Protein AF-A0A0R3RHA8-F1 (afdb_monomer_lite)

InterPro domains:
  IPR007248 Mpv17/PMP22 [PF04117] (100-153)
  IPR007248 Mpv17/PMP22 [PTHR11266] (14-154)

Sequence (168 aa):
MKIPPFSFFNNCLGALAAMADVLTQNFVEKRWQNGNYNSARTIRFSSLILFWIAPITYRWFLLLEKLKGDASLLPLKRMILDQSLAAPLFTFSFIANLHILEGNSPKDALEKAKRDIIPVWPLVQLINFYLLPLRYRVIFVQFVGLFWNMYLSYATQIETKKTSDPEK

Radius of gyration: 18.98 Å; chains: 1; bounding box: 49×35×55 Å

Foldseek 3Di:
DDDPDLQVQLQVQLVVQLVVVVCCCCPVVVCVVVVRDDNVVSNVSSCCSNPPVSVVVSVLVVVLVPDDDDPVCSVVVSVVCCVVPVVVVVVLVVQQVVCVVLVHDSVVSVVVCVVPPDVVVVVLVVCLPPVDDPVCSVVSVVVVVVVVVVVVVVVVVVVSVCVVDVDD

Structure (mmCIF, N/CA/C/O backbone):
data_AF-A0A0R3RHA8-F1
#
_entry.id   AF-A0A0R3RHA8-F1
#
loop_
_atom_site.group_PDB
_atom_site.id
_atom_site.type_symbol
_atom_site.label_atom_id
_atom_site.label_alt_id
_atom_site.label_comp_id
_atom_site.label_asym_id
_atom_site.label_entity_id
_atom_site.label_seq_id
_atom_site.pdbx_PDB_ins_code
_atom_site.Cartn_x
_atom_site.Cartn_y
_atom_site.Cartn_z
_atom_site.occupancy
_atom_site.B_iso_or_equiv
_atom_site.auth_seq_id
_atom_site.auth_comp_id
_atom_site.auth_asym_id
_atom_site.auth_atom_id
_atom_site.pdbx_PDB_model_num
ATOM 1 N N . MET A 1 1 ? 8.005 -0.461 -19.609 1.00 50.25 1 MET A N 1
ATOM 2 C CA . MET A 1 1 ? 6.771 0.173 -19.098 1.00 50.25 1 MET A CA 1
ATOM 3 C C . MET A 1 1 ? 7.092 1.650 -18.977 1.00 50.25 1 MET A C 1
ATOM 5 O O . MET A 1 1 ? 8.183 1.915 -18.502 1.00 50.25 1 MET A O 1
ATOM 9 N N . LYS A 1 2 ? 6.279 2.561 -19.520 1.00 66.44 2 LYS A N 1
ATOM 10 C CA . LYS A 1 2 ? 6.452 4.006 -19.306 1.00 66.44 2 LYS A CA 1
ATOM 11 C C . LYS A 1 2 ? 5.436 4.416 -18.248 1.00 66.44 2 LYS A C 1
ATOM 13 O O . LYS A 1 2 ? 4.251 4.143 -18.442 1.00 66.44 2 LYS A O 1
ATOM 18 N N . ILE A 1 3 ? 5.885 5.021 -17.154 1.00 72.94 3 ILE A N 1
ATOM 19 C CA . ILE A 1 3 ? 4.982 5.613 -16.162 1.00 72.94 3 ILE A CA 1
ATOM 20 C C . ILE A 1 3 ? 4.131 6.702 -16.850 1.00 72.94 3 ILE A C 1
ATOM 22 O O . ILE A 1 3 ? 4.684 7.531 -17.581 1.00 72.94 3 ILE A O 1
ATOM 26 N N . PRO A 1 4 ? 2.794 6.690 -16.684 1.00 81.38 4 PRO A N 1
ATOM 27 C CA . PRO A 1 4 ? 1.926 7.718 -17.252 1.00 81.38 4 PRO A CA 1
ATOM 28 C C . PRO A 1 4 ? 2.189 9.086 -16.600 1.00 81.38 4 PRO A C 1
ATOM 30 O O . PRO A 1 4 ? 2.774 9.140 -15.522 1.00 81.38 4 PRO A O 1
ATOM 33 N N . PRO A 1 5 ? 1.739 10.202 -17.202 1.00 87.69 5 PRO A N 1
ATOM 34 C CA . PRO A 1 5 ? 1.939 11.534 -16.636 1.00 87.69 5 PRO A CA 1
ATOM 35 C C . PRO A 1 5 ? 1.458 11.641 -15.184 1.00 87.69 5 PRO A C 1
ATOM 37 O O . PRO A 1 5 ? 0.415 11.094 -14.826 1.00 87.69 5 PRO A O 1
ATOM 40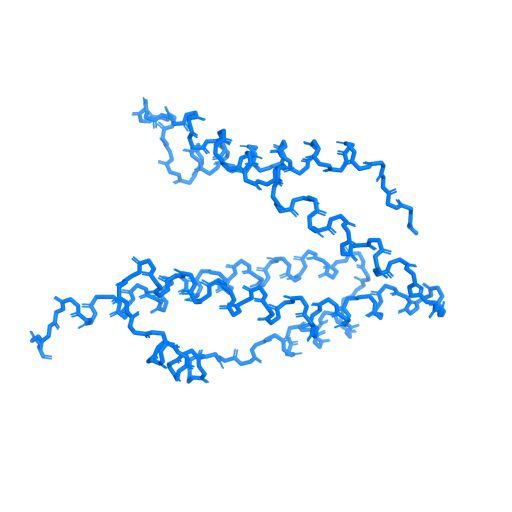 N N . PHE A 1 6 ? 2.195 12.398 -14.367 1.00 81.88 6 PHE A N 1
ATOM 41 C CA . PHE A 1 6 ? 1.936 12.567 -12.933 1.00 81.88 6 PHE A CA 1
ATOM 42 C C . PHE A 1 6 ? 0.476 12.903 -12.608 1.00 81.88 6 PHE A C 1
ATOM 44 O O . PHE A 1 6 ? -0.127 12.262 -11.754 1.00 81.88 6 PHE A O 1
ATOM 51 N N . SER A 1 7 ? -0.110 13.865 -13.324 1.00 78.75 7 SER A N 1
ATOM 52 C CA . SER A 1 7 ? -1.501 14.287 -13.132 1.00 78.75 7 SER A CA 1
ATOM 53 C C . SER A 1 7 ? -2.498 13.158 -13.400 1.00 78.75 7 SER A C 1
ATOM 55 O O . SER A 1 7 ? -3.431 12.965 -12.626 1.00 78.75 7 SER A O 1
ATOM 57 N N . PHE A 1 8 ? -2.278 12.374 -14.456 1.00 83.50 8 PHE A N 1
ATOM 58 C CA . PHE A 1 8 ? -3.107 11.215 -14.780 1.00 83.50 8 PHE A CA 1
ATOM 59 C C . PHE A 1 8 ? -2.993 10.132 -13.700 1.00 83.50 8 PHE A C 1
ATOM 61 O O . PHE A 1 8 ? -4.006 9.642 -13.209 1.00 83.50 8 PHE A O 1
ATOM 68 N N . PHE A 1 9 ? -1.767 9.816 -13.271 1.00 80.81 9 PHE A N 1
ATOM 69 C CA . PHE A 1 9 ? -1.507 8.842 -12.210 1.00 80.81 9 PHE A CA 1
ATOM 70 C C . PHE A 1 9 ? -2.190 9.227 -10.887 1.00 80.81 9 PHE A C 1
ATOM 72 O O . PHE A 1 9 ? -2.891 8.409 -10.291 1.00 80.81 9 PHE A O 1
ATOM 79 N N . ASN A 1 10 ? -2.042 10.487 -10.466 1.00 84.44 10 ASN A N 1
ATOM 80 C CA . ASN A 1 10 ? -2.649 11.020 -9.245 1.00 84.44 10 ASN A CA 1
ATOM 81 C C . ASN A 1 10 ? -4.182 10.971 -9.284 1.00 84.44 10 ASN A C 1
ATOM 83 O O . ASN A 1 10 ? -4.813 10.507 -8.334 1.00 84.44 10 ASN A O 1
ATOM 87 N N . ASN A 1 11 ? -4.779 11.427 -10.390 1.00 84.69 11 ASN A N 1
ATOM 88 C CA . ASN A 1 11 ? -6.232 11.462 -10.547 1.00 84.69 11 ASN A CA 1
ATOM 89 C C . ASN A 1 11 ? -6.832 10.050 -10.559 1.00 84.69 11 ASN A C 1
ATOM 91 O O . ASN A 1 11 ? -7.848 9.815 -9.907 1.00 84.69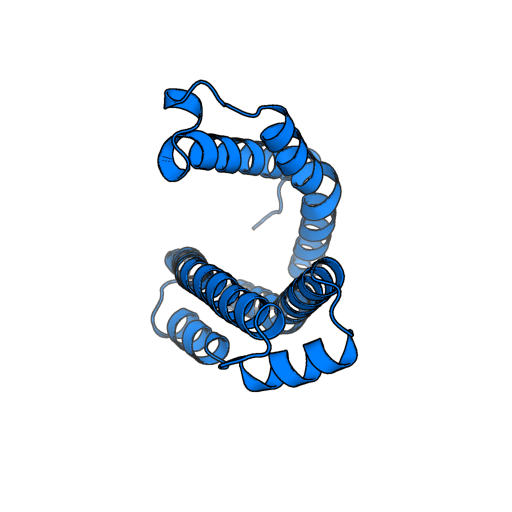 11 ASN A O 1
ATOM 95 N N . CYS A 1 12 ? -6.184 9.093 -11.233 1.00 85.00 12 CYS A N 1
ATOM 96 C CA . CYS A 1 12 ? -6.616 7.696 -11.224 1.00 85.00 12 CYS A CA 1
ATOM 97 C C . CYS A 1 12 ? -6.578 7.085 -9.819 1.00 85.00 12 CYS A C 1
ATOM 99 O O . CYS A 1 12 ? -7.535 6.426 -9.421 1.00 85.00 12 CYS A O 1
ATOM 101 N N . LEU A 1 13 ? -5.504 7.310 -9.058 1.00 80.31 13 LEU A N 1
ATOM 102 C CA . LEU A 1 13 ? -5.381 6.791 -7.693 1.00 80.31 13 LEU A CA 1
ATOM 103 C C . LEU A 1 13 ? -6.435 7.384 -6.753 1.00 80.31 13 LEU A C 1
ATOM 105 O O . LEU A 1 13 ? -7.072 6.636 -6.013 1.00 80.31 13 LEU A O 1
ATOM 109 N N . GLY A 1 14 ? -6.670 8.697 -6.818 1.00 84.38 14 GLY A N 1
ATOM 110 C CA . GLY A 1 14 ? -7.732 9.343 -6.043 1.00 84.38 14 GLY A CA 1
ATOM 111 C C . GLY A 1 14 ? -9.121 8.799 -6.390 1.00 84.38 14 GLY A C 1
ATOM 112 O O . GLY A 1 14 ? -9.876 8.418 -5.498 1.00 84.38 14 GLY A O 1
ATOM 113 N N . ALA A 1 15 ? -9.434 8.667 -7.683 1.00 87.38 15 ALA A N 1
ATOM 114 C CA . ALA A 1 15 ? -10.711 8.117 -8.139 1.00 87.38 15 ALA A CA 1
ATOM 115 C C . ALA A 1 15 ? -10.914 6.654 -7.705 1.00 87.38 15 ALA A C 1
ATOM 117 O O . ALA A 1 15 ? -12.006 6.283 -7.275 1.00 87.38 15 ALA A O 1
ATOM 118 N N . LEU A 1 16 ? -9.862 5.831 -7.766 1.00 85.88 16 LEU A N 1
ATOM 119 C CA . LEU A 1 16 ? -9.900 4.450 -7.282 1.00 85.88 16 LEU A CA 1
ATOM 120 C C . LEU A 1 16 ? -10.140 4.382 -5.773 1.00 85.88 16 LEU A C 1
ATOM 122 O O . LEU A 1 16 ? -10.929 3.555 -5.324 1.00 85.88 16 LEU A O 1
ATOM 126 N N . ALA A 1 17 ? -9.509 5.262 -4.996 1.00 81.75 17 ALA A N 1
ATOM 127 C CA . ALA A 1 17 ? -9.731 5.341 -3.557 1.00 81.75 17 ALA A CA 1
ATOM 128 C C . ALA A 1 17 ? -11.167 5.756 -3.213 1.00 81.75 17 ALA A C 1
ATOM 130 O O . ALA A 1 17 ? -11.785 5.154 -2.335 1.00 81.75 17 ALA A O 1
ATOM 131 N N . ALA A 1 18 ? -11.722 6.731 -3.939 1.00 85.75 18 ALA A N 1
ATOM 132 C CA . ALA A 1 18 ? -13.122 7.114 -3.800 1.00 85.75 18 ALA A CA 1
ATOM 133 C C . ALA A 1 18 ? -14.055 5.934 -4.115 1.00 85.75 18 ALA A C 1
ATOM 135 O O . ALA A 1 18 ? -14.947 5.614 -3.334 1.00 85.75 18 ALA A O 1
ATOM 136 N N . MET A 1 19 ? -13.818 5.241 -5.230 1.00 87.38 19 MET A N 1
ATOM 137 C CA . MET A 1 19 ? -14.629 4.096 -5.643 1.00 87.38 19 MET A CA 1
ATOM 138 C C . MET A 1 19 ? -14.550 2.937 -4.641 1.00 87.38 19 MET A C 1
ATOM 140 O O . MET A 1 19 ? -15.578 2.359 -4.294 1.00 87.38 19 MET A O 1
ATOM 144 N N . ALA A 1 20 ? -13.354 2.619 -4.140 1.00 78.00 20 ALA A N 1
ATOM 145 C CA . ALA A 1 20 ? -13.159 1.578 -3.135 1.00 78.00 20 ALA A CA 1
ATOM 146 C C . ALA A 1 20 ? -13.936 1.882 -1.845 1.00 78.00 20 ALA A C 1
ATOM 148 O O . ALA A 1 20 ? -14.589 0.997 -1.286 1.00 78.00 20 ALA A O 1
ATOM 149 N N . ASP A 1 21 ? -13.920 3.138 -1.397 1.00 88.38 21 ASP A N 1
ATOM 150 C CA . ASP A 1 21 ? -14.664 3.559 -0.213 1.00 88.38 21 ASP A CA 1
ATOM 151 C C . ASP A 1 21 ? -16.185 3.496 -0.436 1.00 88.38 21 ASP A C 1
ATOM 153 O O . ASP A 1 21 ? -16.898 2.948 0.404 1.00 88.38 21 ASP A O 1
ATOM 157 N N . VAL A 1 22 ? -16.685 3.939 -1.597 1.00 89.06 22 VAL A N 1
ATOM 158 C CA . VAL A 1 22 ? -18.112 3.827 -1.965 1.00 89.06 22 VAL A CA 1
ATOM 159 C C . VAL A 1 22 ? -18.576 2.372 -1.951 1.00 89.06 22 VAL A C 1
ATOM 161 O O . VAL A 1 22 ? -19.610 2.052 -1.360 1.00 89.06 22 VAL A O 1
ATOM 164 N N . LEU A 1 23 ? -17.806 1.471 -2.566 1.00 87.44 23 LEU A N 1
ATOM 165 C CA . LEU A 1 23 ? -18.127 0.044 -2.597 1.00 87.44 23 LEU A CA 1
ATOM 166 C C . LEU A 1 23 ? -18.112 -0.568 -1.194 1.00 87.44 23 LEU A C 1
ATOM 168 O O . LEU A 1 23 ? -18.990 -1.365 -0.871 1.00 87.44 23 LEU A O 1
ATOM 172 N N . THR A 1 24 ? -17.172 -0.159 -0.342 1.00 83.00 24 THR A N 1
ATOM 173 C CA . THR A 1 24 ? -17.097 -0.614 1.054 1.00 83.00 24 THR A CA 1
ATOM 174 C C . THR A 1 24 ? -18.325 -0.164 1.842 1.00 83.00 24 THR A C 1
ATOM 176 O O . THR A 1 24 ? -18.995 -0.982 2.476 1.00 83.00 24 THR A O 1
ATOM 179 N N . GLN A 1 25 ? -18.677 1.120 1.748 1.00 87.94 25 GLN A N 1
ATOM 180 C CA . GLN A 1 25 ? -19.857 1.662 2.417 1.00 87.94 25 GLN A CA 1
ATOM 181 C C . GLN A 1 25 ? -21.154 1.003 1.919 1.00 87.94 25 GLN A C 1
ATOM 183 O O . GLN A 1 25 ? -22.083 0.810 2.704 1.00 87.94 25 GLN A O 1
ATOM 188 N N . ASN A 1 26 ? -21.223 0.624 0.641 1.00 85.38 26 ASN A N 1
ATOM 189 C CA . ASN A 1 26 ? -22.415 0.017 0.054 1.00 85.38 26 ASN A CA 1
ATOM 190 C C . ASN A 1 26 ? -22.544 -1.491 0.327 1.00 85.38 26 ASN A C 1
ATOM 192 O O . ASN A 1 26 ? -23.585 -1.945 0.791 1.00 85.38 26 ASN A O 1
ATOM 196 N N . PHE A 1 27 ? -21.508 -2.280 0.041 1.00 84.81 27 PHE A N 1
ATOM 197 C CA . PHE A 1 27 ? -21.605 -3.744 0.028 1.00 84.81 27 PHE A CA 1
ATOM 198 C C . PHE A 1 27 ? -21.181 -4.404 1.337 1.00 84.81 27 PHE A C 1
ATOM 200 O O . PHE A 1 27 ? -21.745 -5.432 1.705 1.00 84.81 27 PHE A O 1
ATOM 207 N N . VAL A 1 28 ? -20.211 -3.821 2.043 1.00 82.88 28 VAL A N 1
ATOM 208 C CA . VAL A 1 28 ? -19.704 -4.380 3.304 1.00 82.88 28 VAL A CA 1
ATOM 209 C C . VAL A 1 28 ? -20.512 -3.832 4.471 1.00 82.88 28 VAL A C 1
ATOM 211 O O . VAL A 1 28 ? -21.060 -4.585 5.269 1.00 82.88 28 VAL A O 1
ATOM 214 N N . GLU A 1 29 ? -20.634 -2.507 4.541 1.00 78.38 29 GLU A N 1
ATOM 215 C CA . GLU A 1 29 ? -21.273 -1.831 5.673 1.00 78.38 29 GLU A CA 1
ATOM 216 C C . GLU A 1 29 ? -22.783 -1.615 5.472 1.00 78.38 29 GLU A C 1
ATOM 218 O O . GLU A 1 29 ? -23.471 -1.202 6.406 1.00 78.38 29 GLU A O 1
ATOM 223 N N . LYS A 1 30 ? -23.306 -1.860 4.257 1.00 87.00 30 LYS A N 1
ATOM 224 C CA . LYS A 1 30 ? -24.719 -1.655 3.871 1.00 87.00 30 LYS A CA 1
ATOM 225 C C . LYS A 1 30 ? -25.272 -0.278 4.261 1.00 87.00 30 LYS A C 1
ATOM 227 O O . LYS A 1 30 ? -26.474 -0.100 4.450 1.00 87.00 30 LYS A O 1
ATOM 232 N N . ARG A 1 31 ? -24.406 0.737 4.354 1.00 81.44 31 ARG A N 1
ATOM 233 C CA . ARG A 1 31 ? -24.764 2.081 4.830 1.00 81.44 31 ARG A CA 1
ATOM 234 C C . ARG A 1 31 ? -25.782 2.767 3.940 1.00 81.44 31 ARG A C 1
ATOM 236 O O . ARG A 1 31 ? -26.631 3.485 4.452 1.00 81.44 31 ARG A O 1
ATOM 243 N N . TRP A 1 32 ? -25.716 2.522 2.635 1.00 82.06 32 TRP A N 1
ATOM 244 C CA . TRP A 1 32 ? -26.676 3.068 1.680 1.00 82.06 32 TRP A CA 1
ATOM 245 C C . TRP A 1 32 ? -28.092 2.540 1.930 1.00 82.06 32 TRP A C 1
ATOM 247 O O . TRP A 1 32 ? -29.044 3.312 1.963 1.00 82.06 32 TRP A O 1
ATOM 257 N N . GLN A 1 33 ? -28.220 1.234 2.179 1.00 78.75 33 GLN A N 1
ATOM 258 C CA . GLN A 1 33 ? -29.497 0.592 2.515 1.00 78.75 33 GLN A CA 1
ATOM 259 C C . GLN A 1 33 ? -30.049 1.105 3.851 1.00 78.75 33 GLN A C 1
ATOM 261 O O . GLN A 1 33 ? -31.256 1.225 4.018 1.00 78.75 33 GLN A O 1
ATOM 266 N N . ASN A 1 34 ? -29.155 1.478 4.767 1.00 82.06 34 ASN A N 1
ATOM 267 C CA . ASN A 1 34 ? -29.494 2.033 6.075 1.00 82.06 34 ASN A CA 1
ATOM 268 C C . ASN A 1 34 ? -29.653 3.569 6.074 1.00 82.06 34 ASN A C 1
ATOM 270 O O . ASN A 1 34 ? -29.732 4.159 7.148 1.00 82.06 34 ASN A O 1
ATOM 274 N N . GLY A 1 35 ? -29.628 4.235 4.910 1.00 84.56 35 GLY A N 1
ATOM 275 C CA . GLY A 1 35 ? -29.763 5.697 4.793 1.00 84.56 35 GLY A CA 1
ATOM 276 C C . GLY A 1 35 ? -28.606 6.520 5.383 1.00 84.56 35 GLY A C 1
ATOM 277 O O . GLY A 1 35 ? -28.718 7.733 5.507 1.00 84.56 35 GLY A O 1
ATOM 278 N N . ASN A 1 36 ? -27.484 5.882 5.726 1.00 88.44 36 ASN A N 1
ATOM 279 C CA . ASN A 1 36 ? -26.371 6.457 6.491 1.00 88.44 36 ASN A CA 1
ATOM 280 C C . ASN A 1 36 ? -25.071 6.554 5.669 1.00 88.44 36 ASN A C 1
ATOM 282 O O . ASN A 1 36 ? -23.975 6.305 6.183 1.00 88.44 36 ASN A O 1
ATOM 286 N N . TYR A 1 37 ? -25.177 6.862 4.374 1.00 91.00 37 TYR A N 1
ATOM 287 C CA . TYR A 1 37 ? -24.012 7.034 3.500 1.00 91.00 37 TYR A CA 1
ATOM 288 C C . TYR A 1 37 ? -23.190 8.272 3.891 1.00 91.00 37 TYR A C 1
ATOM 290 O O . TYR A 1 37 ? -23.736 9.348 4.127 1.00 91.00 37 TYR A O 1
ATOM 298 N N . ASN A 1 38 ? -21.862 8.132 3.939 1.00 88.44 38 ASN A N 1
ATOM 299 C CA . ASN A 1 38 ? -20.955 9.186 4.377 1.00 88.44 38 ASN A CA 1
ATOM 300 C C . ASN A 1 38 ? -20.030 9.643 3.240 1.00 88.44 38 ASN A C 1
ATOM 302 O O . ASN A 1 38 ? -18.919 9.137 3.072 1.00 88.44 38 ASN A O 1
ATOM 306 N N . SER A 1 39 ? -20.463 10.668 2.505 1.00 90.06 39 SER A N 1
ATOM 307 C CA . SER A 1 39 ? -19.681 11.288 1.425 1.00 90.06 39 SER A CA 1
ATOM 308 C C . SER A 1 39 ? -18.376 11.927 1.917 1.00 90.06 39 SER A C 1
ATOM 310 O O . SER A 1 39 ? -17.374 11.936 1.203 1.00 90.06 39 SER A O 1
ATOM 312 N N . ALA A 1 40 ? -18.361 12.457 3.145 1.00 89.69 40 ALA A N 1
ATOM 313 C CA . ALA A 1 40 ? -17.177 13.105 3.707 1.00 89.69 40 ALA A CA 1
ATOM 314 C C . ALA A 1 40 ? -16.030 12.106 3.923 1.00 89.69 40 ALA A C 1
ATOM 316 O O . ALA A 1 40 ? -14.863 12.457 3.742 1.00 89.69 40 ALA A O 1
ATOM 317 N N . ARG A 1 41 ? -16.347 10.847 4.252 1.00 83.56 41 ARG A N 1
ATOM 318 C CA . ARG A 1 41 ? -15.367 9.756 4.329 1.00 83.56 41 ARG A CA 1
ATOM 319 C C . ARG A 1 41 ? -14.732 9.497 2.964 1.00 83.56 41 ARG A C 1
ATOM 321 O O . ARG A 1 41 ? -13.507 9.514 2.861 1.00 83.56 41 ARG A O 1
ATOM 328 N N . THR A 1 42 ? -15.541 9.365 1.921 1.00 89.56 42 THR A N 1
ATOM 329 C CA . THR A 1 42 ? -15.060 9.134 0.553 1.00 89.56 42 THR A CA 1
ATOM 330 C C . THR A 1 42 ? -14.121 10.246 0.086 1.00 89.56 42 THR A C 1
ATOM 332 O O . THR A 1 42 ? -13.044 9.972 -0.445 1.00 89.56 42 THR A O 1
ATOM 335 N N . ILE A 1 43 ? -14.468 11.507 0.366 1.00 91.19 43 ILE A N 1
ATOM 336 C CA . ILE A 1 43 ? -13.623 12.664 0.038 1.00 91.19 43 ILE A CA 1
ATOM 337 C C . ILE A 1 43 ? -12.295 12.621 0.804 1.00 91.19 43 ILE A C 1
ATOM 339 O O . ILE A 1 43 ? -11.252 12.905 0.214 1.00 91.19 43 ILE A O 1
ATOM 343 N N . ARG A 1 44 ? -12.296 12.235 2.088 1.00 86.19 44 ARG A N 1
ATOM 344 C CA . ARG A 1 44 ? -11.064 12.113 2.890 1.00 86.19 44 ARG A CA 1
ATOM 345 C C . ARG A 1 44 ? -10.138 11.029 2.349 1.00 86.19 44 ARG A C 1
ATOM 347 O O . ARG A 1 44 ? -8.962 11.311 2.139 1.00 86.19 44 ARG A O 1
ATOM 354 N N . PHE A 1 45 ? -10.657 9.832 2.072 1.00 76.12 45 PHE A N 1
ATOM 355 C CA . PHE A 1 45 ? -9.862 8.738 1.500 1.00 76.12 45 PHE A CA 1
ATOM 356 C C . PHE A 1 45 ? -9.285 9.116 0.134 1.00 76.12 45 PHE A C 1
ATOM 358 O O . PHE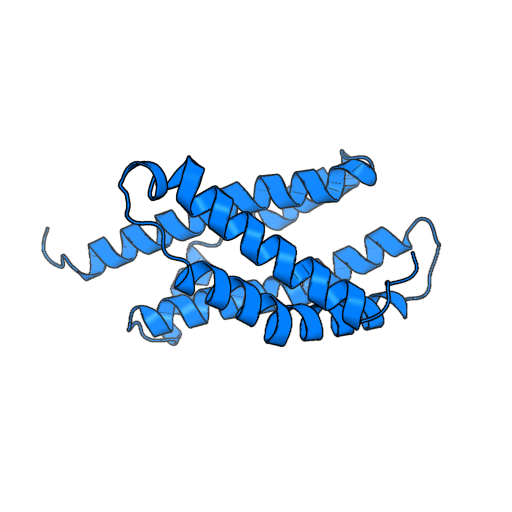 A 1 45 ? -8.088 8.951 -0.102 1.00 76.12 45 PHE A O 1
ATOM 365 N N . SER A 1 46 ? -10.109 9.710 -0.731 1.00 85.69 46 SER A N 1
ATOM 366 C CA . SER A 1 46 ? -9.663 10.210 -2.031 1.00 85.69 46 SER A CA 1
ATOM 367 C C . SER A 1 46 ? -8.587 11.289 -1.898 1.00 85.69 46 SER A C 1
ATOM 369 O O . SER A 1 46 ? -7.593 11.245 -2.614 1.00 85.69 46 SER A O 1
ATOM 371 N N . SER A 1 47 ? -8.749 12.244 -0.979 1.00 86.00 47 SER A N 1
ATOM 372 C CA . SER A 1 47 ? -7.797 13.347 -0.782 1.00 86.00 47 SER A CA 1
ATOM 373 C C . SER A 1 47 ? -6.456 12.867 -0.231 1.00 86.00 47 SER A C 1
ATOM 375 O O . SER A 1 47 ? -5.410 13.277 -0.727 1.00 86.00 47 SER A O 1
ATOM 377 N N . LEU A 1 48 ? -6.465 11.960 0.750 1.00 77.19 48 LEU A N 1
ATOM 378 C CA . LEU A 1 48 ? -5.235 11.373 1.291 1.00 77.19 48 LEU A CA 1
ATOM 379 C C . LEU A 1 48 ? -4.463 10.614 0.210 1.00 77.19 48 LEU A C 1
ATOM 381 O O . LEU A 1 48 ? -3.241 10.726 0.106 1.00 77.19 48 LEU A O 1
ATOM 385 N N . ILE A 1 49 ? -5.173 9.884 -0.644 1.00 76.25 49 ILE A N 1
ATOM 386 C CA . ILE A 1 49 ? -4.535 9.161 -1.737 1.00 76.25 49 ILE A CA 1
ATOM 387 C C . ILE A 1 49 ? -4.009 10.135 -2.793 1.00 76.25 49 ILE A C 1
ATOM 389 O O . ILE A 1 49 ? -2.857 10.019 -3.197 1.00 76.25 49 ILE A O 1
ATOM 393 N N . LEU A 1 50 ? -4.808 11.121 -3.200 1.00 81.81 50 LEU A N 1
ATOM 394 C CA . LEU A 1 50 ? -4.471 12.027 -4.295 1.00 81.81 50 LEU A CA 1
ATOM 395 C C . LEU A 1 50 ? -3.348 13.011 -3.937 1.00 81.81 50 LEU A C 1
ATOM 397 O O . LEU A 1 50 ? -2.466 13.257 -4.757 1.00 81.81 50 LEU A O 1
ATOM 401 N N . PHE A 1 51 ? -3.344 13.566 -2.726 1.00 85.69 51 PHE A N 1
ATOM 402 C CA . PHE A 1 51 ? -2.388 14.613 -2.347 1.00 85.69 51 PHE A CA 1
ATOM 403 C C . PHE A 1 51 ? -1.169 14.105 -1.581 1.00 85.69 51 PHE A C 1
ATOM 405 O O . PHE A 1 51 ? -0.162 14.808 -1.538 1.00 85.69 51 PHE A O 1
ATOM 412 N N . TRP A 1 52 ? -1.227 12.907 -0.993 1.00 78.00 52 TRP A N 1
ATOM 413 C CA . TRP A 1 52 ? -0.147 12.417 -0.137 1.00 78.00 52 TRP A CA 1
ATOM 414 C C . TRP A 1 52 ? 0.463 11.107 -0.626 1.00 78.00 52 TRP A C 1
ATOM 416 O O . TRP A 1 52 ? 1.654 11.072 -0.940 1.00 78.00 52 TRP A O 1
ATOM 426 N N . ILE A 1 53 ? -0.337 10.050 -0.770 1.00 75.00 53 ILE A N 1
ATOM 427 C CA . ILE A 1 53 ? 0.189 8.732 -1.154 1.00 75.00 53 ILE A CA 1
ATOM 428 C C . ILE A 1 53 ? 0.662 8.729 -2.608 1.00 75.00 53 ILE A C 1
ATOM 430 O O . ILE A 1 53 ? 1.803 8.371 -2.894 1.00 75.00 53 ILE A O 1
ATOM 434 N N . ALA A 1 54 ? -0.182 9.177 -3.533 1.00 75.00 54 ALA A N 1
ATOM 435 C CA . ALA A 1 54 ? 0.094 9.084 -4.957 1.00 75.00 54 ALA A CA 1
ATOM 436 C C . ALA A 1 54 ? 1.348 9.880 -5.398 1.00 75.00 54 ALA A C 1
ATOM 438 O O . ALA A 1 54 ? 2.141 9.318 -6.159 1.00 75.00 54 ALA A O 1
ATOM 439 N N . PRO A 1 55 ? 1.658 11.082 -4.863 1.00 82.75 55 PRO A N 1
ATOM 440 C CA . PRO A 1 55 ? 2.927 11.765 -5.137 1.00 82.75 55 PRO A CA 1
ATOM 441 C C . PRO A 1 55 ? 4.176 11.022 -4.668 1.00 82.75 55 PRO A C 1
ATOM 443 O O . PRO A 1 55 ? 5.186 10.997 -5.379 1.00 82.75 55 PRO A O 1
ATOM 446 N N . ILE A 1 56 ? 4.116 10.399 -3.492 1.00 78.69 56 ILE A N 1
ATOM 447 C CA . ILE A 1 56 ? 5.235 9.637 -2.931 1.00 78.69 56 ILE A CA 1
ATOM 448 C C . ILE A 1 56 ? 5.452 8.365 -3.754 1.00 78.69 56 ILE A C 1
ATOM 450 O O . ILE A 1 56 ? 6.565 8.096 -4.212 1.00 78.69 56 ILE A O 1
ATOM 454 N N . THR A 1 57 ? 4.374 7.629 -4.025 1.00 70.12 57 THR A N 1
ATOM 455 C CA . THR A 1 57 ? 4.396 6.406 -4.829 1.00 70.12 57 THR A CA 1
ATOM 456 C C . THR A 1 57 ? 4.858 6.673 -6.264 1.00 70.12 57 THR A C 1
ATOM 458 O O . THR A 1 57 ? 5.645 5.905 -6.813 1.00 70.12 57 THR A O 1
ATOM 461 N N . TYR A 1 58 ? 4.450 7.793 -6.866 1.00 78.31 58 TYR A N 1
ATOM 462 C CA . TYR A 1 58 ? 4.898 8.183 -8.202 1.00 78.31 58 TYR A CA 1
ATOM 463 C C . TYR A 1 58 ? 6.412 8.413 -8.256 1.00 78.31 58 TYR A C 1
ATOM 465 O O . TYR A 1 58 ? 7.099 7.885 -9.133 1.00 78.31 58 TYR A O 1
ATOM 473 N N . ARG A 1 59 ? 6.963 9.160 -7.288 1.00 79.38 59 ARG A N 1
ATOM 474 C CA . ARG A 1 59 ? 8.415 9.376 -7.186 1.00 79.38 59 ARG A CA 1
ATOM 475 C C . ARG A 1 59 ? 9.167 8.067 -6.968 1.00 79.38 59 ARG A C 1
ATOM 477 O O . ARG A 1 59 ? 10.219 7.870 -7.570 1.00 79.38 59 ARG A O 1
ATOM 484 N N . TRP A 1 60 ? 8.622 7.170 -6.153 1.00 76.25 60 TRP A N 1
ATOM 485 C CA . TRP A 1 60 ? 9.205 5.855 -5.919 1.00 76.25 60 TRP A CA 1
ATOM 486 C C . TRP A 1 60 ? 9.260 5.006 -7.198 1.00 76.25 60 TRP A C 1
ATOM 488 O O . TRP A 1 60 ? 10.319 4.483 -7.545 1.00 76.25 60 TRP A O 1
ATOM 498 N N . PHE A 1 61 ? 8.178 4.960 -7.981 1.00 76.25 61 PHE A N 1
ATOM 499 C CA . PHE A 1 61 ? 8.183 4.255 -9.265 1.00 76.25 61 PHE A CA 1
ATOM 500 C C . PHE A 1 61 ? 9.163 4.860 -10.277 1.00 76.25 61 PHE A C 1
ATOM 502 O O . PHE A 1 61 ? 9.842 4.110 -10.980 1.00 76.25 61 PHE A O 1
ATOM 509 N N . LEU A 1 62 ? 9.315 6.189 -10.314 1.00 79.62 62 LEU A N 1
ATOM 510 C CA . LEU A 1 62 ? 10.334 6.837 -11.148 1.00 79.62 62 LEU A CA 1
ATOM 511 C C . LEU A 1 62 ? 11.761 6.430 -10.752 1.00 79.62 62 LEU A C 1
ATOM 513 O O . LEU A 1 62 ? 12.623 6.286 -11.617 1.00 79.62 62 LEU A O 1
ATOM 517 N N . LEU A 1 63 ? 12.033 6.234 -9.459 1.00 80.25 63 LEU A N 1
ATOM 518 C CA . LEU A 1 63 ? 13.327 5.730 -8.990 1.00 80.25 63 LEU A CA 1
ATOM 519 C C . LEU A 1 63 ? 13.542 4.271 -9.407 1.00 80.25 63 LEU A C 1
ATOM 521 O O . LEU A 1 63 ? 14.615 3.931 -9.905 1.00 80.25 63 LEU A O 1
ATOM 525 N N . LEU A 1 64 ? 12.510 3.433 -9.294 1.00 73.31 64 LEU A N 1
ATOM 526 C CA . LEU A 1 64 ? 12.544 2.046 -9.765 1.00 73.31 64 LEU A CA 1
ATOM 527 C C . LEU A 1 64 ? 12.736 1.947 -11.287 1.00 73.31 64 LEU A C 1
ATOM 529 O O . LEU A 1 64 ? 13.336 0.984 -11.776 1.00 73.31 64 LEU A O 1
ATOM 533 N N . GLU A 1 65 ? 12.282 2.941 -12.055 1.00 77.12 65 GLU A N 1
ATOM 534 C CA . GLU A 1 65 ? 12.520 2.997 -13.499 1.00 77.12 65 GLU A CA 1
ATOM 535 C C . GLU A 1 65 ? 13.973 3.257 -13.888 1.00 77.12 65 GLU A C 1
ATOM 537 O O . GLU A 1 65 ? 14.408 2.764 -14.928 1.00 77.12 65 GLU A O 1
ATOM 542 N N . LYS A 1 66 ? 14.742 3.947 -13.038 1.00 81.62 66 LYS A N 1
ATOM 543 C CA . LYS A 1 66 ? 16.171 4.214 -13.270 1.00 81.62 66 LYS A CA 1
ATOM 544 C C . LYS A 1 66 ? 17.050 2.971 -13.118 1.00 81.62 66 LYS A C 1
ATOM 546 O O . LYS A 1 66 ? 18.217 3.009 -13.508 1.00 81.62 66 LYS A O 1
ATOM 551 N N . LEU A 1 67 ? 16.513 1.878 -12.570 1.00 80.06 67 LEU A N 1
ATOM 552 C CA . LEU A 1 67 ? 17.220 0.603 -12.499 1.00 80.06 67 LEU A CA 1
ATOM 553 C C . LEU A 1 67 ? 17.503 0.093 -13.917 1.00 80.06 67 LEU A C 1
ATOM 555 O O . LEU A 1 67 ? 16.603 0.016 -14.754 1.00 80.06 67 LEU A O 1
ATOM 559 N N . LYS A 1 68 ? 18.765 -0.260 -14.174 1.00 78.69 68 LYS A N 1
ATOM 560 C CA . LYS A 1 68 ? 19.237 -0.836 -15.439 1.00 78.69 68 LYS A CA 1
ATOM 561 C C . LYS A 1 68 ? 19.495 -2.336 -15.270 1.00 78.69 68 LYS A C 1
ATOM 563 O O . LYS A 1 68 ? 19.907 -2.790 -14.202 1.00 78.69 68 LYS A O 1
ATOM 568 N N . GLY A 1 69 ? 19.256 -3.112 -16.322 1.00 76.38 69 GLY A N 1
ATOM 569 C CA . GLY A 1 69 ? 19.485 -4.557 -16.347 1.00 76.38 69 GLY A CA 1
ATOM 570 C C . GLY A 1 69 ? 18.660 -5.246 -17.429 1.00 76.38 69 GLY A C 1
ATOM 571 O O . GLY A 1 69 ? 17.942 -4.575 -18.170 1.00 76.38 69 GLY A O 1
ATOM 572 N N . ASP A 1 70 ? 18.745 -6.574 -17.489 1.00 79.94 70 ASP A N 1
ATOM 573 C CA . ASP A 1 70 ? 17.997 -7.369 -18.464 1.00 79.94 70 ASP A CA 1
ATOM 574 C C . ASP A 1 70 ? 16.495 -7.115 -18.390 1.00 79.94 70 ASP A C 1
ATOM 576 O O . ASP A 1 70 ? 15.893 -7.162 -17.315 1.00 79.94 70 ASP A O 1
ATOM 580 N N . ALA A 1 71 ? 15.876 -6.897 -19.552 1.00 71.31 71 ALA A N 1
ATOM 581 C CA . ALA A 1 71 ? 14.459 -6.562 -19.668 1.00 71.31 71 ALA A CA 1
ATOM 582 C C . ALA A 1 71 ? 13.535 -7.638 -19.065 1.00 71.31 71 ALA A C 1
ATOM 584 O O . ALA A 1 71 ? 12.471 -7.307 -18.541 1.00 71.31 71 ALA A O 1
ATOM 585 N N . SER A 1 72 ? 13.957 -8.906 -19.083 1.00 72.38 72 SER A N 1
ATOM 586 C CA . SER A 1 72 ? 13.244 -10.033 -18.470 1.00 72.38 72 SER A CA 1
ATOM 587 C C . SER A 1 72 ? 13.351 -10.058 -16.938 1.00 72.38 72 SER A C 1
ATOM 589 O O . SER A 1 72 ? 12.416 -10.486 -16.263 1.00 72.38 72 SER A O 1
ATOM 591 N N . LEU A 1 73 ? 14.458 -9.561 -16.377 1.00 73.25 73 LEU A N 1
ATOM 592 C CA . LEU A 1 73 ? 14.743 -9.555 -14.936 1.00 73.25 73 LEU A CA 1
ATOM 593 C C . LEU A 1 73 ? 14.408 -8.222 -14.262 1.00 73.25 73 LEU A C 1
ATOM 595 O O . LEU A 1 73 ? 14.330 -8.141 -13.037 1.00 73.25 73 LEU A O 1
ATOM 599 N N . LEU A 1 74 ? 14.194 -7.165 -15.041 1.00 72.81 74 LEU A N 1
ATOM 600 C CA . LEU A 1 74 ? 13.944 -5.826 -14.527 1.00 72.81 74 LEU A CA 1
ATOM 601 C C . LEU A 1 74 ? 12.678 -5.719 -13.658 1.00 72.81 74 LEU A C 1
ATOM 603 O O . LEU A 1 74 ? 12.758 -5.095 -12.596 1.00 72.81 74 LEU A O 1
ATOM 607 N N . PRO A 1 75 ? 11.538 -6.348 -14.015 1.00 65.69 75 PRO A N 1
ATOM 608 C CA . PRO A 1 75 ? 10.366 -6.383 -13.140 1.00 65.69 75 PRO A CA 1
ATOM 609 C C . PRO A 1 75 ? 10.658 -7.078 -11.804 1.00 65.69 75 PRO A C 1
ATOM 611 O O . PRO A 1 75 ? 10.226 -6.602 -10.758 1.00 65.69 75 PRO A O 1
ATOM 614 N N . LEU A 1 76 ? 11.446 -8.159 -11.832 1.00 66.81 76 LEU A N 1
ATOM 615 C CA . LEU A 1 76 ? 11.850 -8.908 -10.642 1.00 66.81 76 LEU A CA 1
ATOM 616 C C . LEU A 1 76 ? 12.761 -8.062 -9.738 1.00 66.81 76 LEU A C 1
ATOM 618 O O . LEU A 1 76 ? 12.521 -7.964 -8.541 1.00 66.81 76 LEU A O 1
ATOM 622 N N . LYS A 1 77 ? 13.762 -7.377 -10.299 1.00 70.50 77 LYS A N 1
ATOM 623 C CA . LYS A 1 77 ? 14.644 -6.484 -9.525 1.00 70.50 77 LYS A CA 1
ATOM 624 C C . LYS A 1 77 ? 13.879 -5.347 -8.854 1.00 70.50 77 LYS A C 1
ATOM 626 O O . LYS A 1 77 ? 14.109 -5.072 -7.681 1.00 70.50 77 LYS A O 1
ATOM 631 N N . ARG A 1 78 ? 12.963 -4.701 -9.584 1.00 71.69 78 ARG A N 1
ATOM 632 C CA . ARG A 1 78 ? 12.156 -3.582 -9.068 1.00 71.69 78 ARG A CA 1
ATOM 633 C C . ARG A 1 78 ? 11.335 -3.991 -7.856 1.00 71.69 78 ARG A C 1
ATOM 635 O O . ARG A 1 78 ? 11.308 -3.276 -6.867 1.00 71.69 78 ARG A O 1
ATOM 642 N N . MET A 1 79 ? 10.703 -5.152 -7.928 1.00 66.50 79 MET A N 1
ATOM 643 C CA . MET A 1 79 ? 9.828 -5.616 -6.863 1.00 66.50 79 MET A CA 1
ATOM 644 C C . MET A 1 79 ? 10.596 -6.274 -5.710 1.00 66.50 79 MET A C 1
ATOM 646 O O . MET A 1 79 ? 10.157 -6.139 -4.575 1.00 66.50 79 MET A O 1
ATOM 650 N N . ILE A 1 80 ? 11.778 -6.864 -5.934 1.00 66.38 80 ILE A N 1
ATOM 651 C CA . ILE A 1 80 ? 12.687 -7.199 -4.824 1.00 66.38 80 ILE A CA 1
ATOM 652 C C . ILE A 1 80 ? 13.055 -5.925 -4.054 1.00 66.38 80 ILE A C 1
ATOM 654 O O . ILE A 1 80 ? 12.919 -5.913 -2.837 1.00 66.38 80 ILE A O 1
ATOM 658 N N . LEU A 1 81 ? 13.434 -4.845 -4.752 1.00 71.81 81 LEU A N 1
ATOM 659 C CA . LEU A 1 81 ? 13.753 -3.558 -4.120 1.00 71.81 81 LEU A CA 1
ATOM 660 C C . LEU A 1 81 ? 12.575 -2.982 -3.323 1.00 71.81 81 LEU A C 1
ATOM 662 O O . LEU A 1 81 ? 12.752 -2.507 -2.202 1.00 71.81 81 LEU A O 1
ATOM 666 N N . ASP A 1 82 ? 11.379 -3.040 -3.904 1.00 62.34 82 ASP A N 1
ATOM 667 C CA . ASP A 1 82 ? 10.140 -2.571 -3.287 1.00 62.34 82 ASP A CA 1
ATOM 668 C C . ASP A 1 82 ? 9.831 -3.336 -1.989 1.00 62.34 82 ASP A C 1
ATOM 670 O O . ASP A 1 82 ? 9.566 -2.746 -0.943 1.00 62.34 82 ASP A O 1
ATOM 674 N N . GLN A 1 83 ? 9.975 -4.661 -2.025 1.00 56.16 83 GLN A N 1
ATOM 675 C CA . GLN A 1 83 ? 9.739 -5.538 -0.880 1.00 56.16 83 GLN A CA 1
ATOM 676 C C . GLN A 1 83 ? 10.854 -5.472 0.174 1.00 56.16 83 GLN A C 1
ATOM 678 O O . GLN A 1 83 ? 10.582 -5.688 1.350 1.00 56.16 83 GLN A O 1
ATOM 683 N N . SER A 1 84 ? 12.095 -5.149 -0.207 1.00 61.78 84 SER A N 1
ATOM 684 C CA . SER A 1 84 ? 13.219 -5.044 0.733 1.00 61.78 84 SER A CA 1
ATOM 685 C C . SER A 1 84 ? 13.329 -3.685 1.429 1.00 61.78 84 SER A C 1
ATOM 687 O O . SER A 1 84 ? 13.944 -3.602 2.487 1.00 61.78 84 SER A O 1
ATOM 689 N N . LEU A 1 85 ? 12.774 -2.619 0.841 1.00 64.44 85 LEU A N 1
ATOM 690 C CA . LEU A 1 85 ? 12.925 -1.249 1.349 1.00 64.44 85 LEU A CA 1
ATOM 691 C C . LEU A 1 85 ? 11.581 -0.605 1.687 1.00 64.44 85 LEU A C 1
ATOM 693 O O . LEU A 1 85 ? 11.350 -0.226 2.832 1.00 64.44 85 LEU A O 1
ATOM 697 N N . ALA A 1 86 ? 10.681 -0.492 0.709 1.00 59.50 86 ALA A N 1
ATOM 698 C CA . ALA A 1 86 ? 9.429 0.233 0.893 1.00 59.50 86 ALA A CA 1
ATOM 699 C C . ALA A 1 86 ? 8.447 -0.542 1.778 1.00 59.50 86 ALA A C 1
ATOM 701 O O . ALA A 1 86 ? 7.887 0.029 2.711 1.00 59.50 86 ALA A O 1
ATOM 702 N N . ALA A 1 87 ? 8.278 -1.845 1.544 1.00 58.62 87 ALA A N 1
ATOM 703 C CA . ALA A 1 87 ? 7.366 -2.681 2.323 1.00 58.62 87 ALA A CA 1
ATOM 704 C C . ALA A 1 87 ? 7.676 -2.709 3.840 1.00 58.62 87 ALA A C 1
ATOM 706 O O . ALA A 1 87 ? 6.744 -2.499 4.623 1.00 58.62 87 ALA A O 1
ATOM 707 N N . PRO A 1 88 ? 8.931 -2.901 4.303 1.00 56.62 88 PRO A N 1
ATOM 708 C CA . PRO A 1 88 ? 9.240 -2.852 5.733 1.00 56.62 88 PRO A CA 1
ATOM 709 C C . PRO A 1 88 ? 9.084 -1.447 6.326 1.00 56.62 88 PRO A C 1
ATOM 711 O O . PRO A 1 88 ? 8.583 -1.329 7.441 1.00 56.62 88 PRO A O 1
ATOM 714 N N . LEU A 1 89 ? 9.414 -0.382 5.583 1.00 58.38 89 LEU A N 1
ATOM 715 C CA . LEU A 1 89 ? 9.192 0.999 6.032 1.00 58.38 89 LEU A CA 1
ATOM 716 C C . LEU A 1 89 ? 7.699 1.323 6.187 1.00 58.38 89 LEU A C 1
ATOM 718 O O . LEU A 1 89 ? 7.300 1.903 7.196 1.00 58.38 89 LEU A O 1
ATOM 722 N N . PHE A 1 90 ? 6.865 0.912 5.228 1.00 56.50 90 PHE A N 1
ATOM 723 C CA . PHE A 1 90 ? 5.413 1.089 5.302 1.00 56.50 90 PHE A CA 1
ATOM 724 C C . PHE A 1 90 ? 4.787 0.254 6.417 1.00 56.50 90 PHE A C 1
ATOM 726 O O . PHE A 1 90 ? 3.962 0.772 7.162 1.00 56.50 90 PHE A O 1
ATOM 733 N N . THR A 1 91 ? 5.202 -1.004 6.573 1.00 57.62 91 THR A N 1
ATOM 734 C CA . THR A 1 91 ? 4.702 -1.886 7.640 1.00 57.62 91 THR A CA 1
ATOM 735 C C . THR A 1 91 ? 5.074 -1.339 9.017 1.00 57.62 91 THR A C 1
ATOM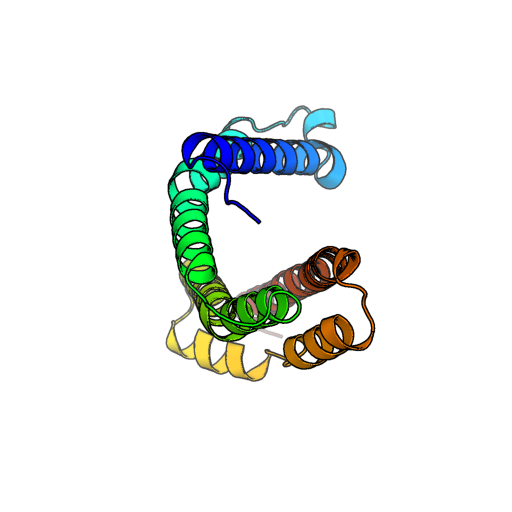 737 O O . THR A 1 91 ? 4.225 -1.255 9.901 1.00 57.62 91 THR A O 1
ATOM 740 N N . PHE A 1 92 ? 6.319 -0.891 9.188 1.00 59.25 92 PHE A N 1
ATOM 741 C CA . PHE A 1 92 ? 6.779 -0.261 10.422 1.00 59.25 92 PHE A CA 1
ATOM 742 C C . PHE A 1 92 ? 6.014 1.032 10.717 1.00 59.25 92 PHE A C 1
ATOM 744 O O . PHE A 1 92 ? 5.537 1.227 11.831 1.00 59.25 92 PHE A O 1
ATOM 751 N N . SER A 1 93 ? 5.845 1.897 9.711 1.00 58.88 93 SER A N 1
ATOM 752 C CA . SER A 1 93 ? 5.083 3.139 9.851 1.00 58.88 93 SER A CA 1
ATOM 753 C C . SER A 1 93 ? 3.622 2.869 10.209 1.00 58.88 93 SER A C 1
ATOM 755 O O . SER A 1 93 ? 3.080 3.534 11.087 1.00 58.88 93 SER A O 1
ATOM 757 N N . PHE A 1 94 ? 2.994 1.871 9.589 1.00 60.78 94 PHE A N 1
ATOM 758 C CA . PHE A 1 94 ? 1.614 1.491 9.870 1.00 60.78 94 PHE A CA 1
ATOM 759 C C . PHE A 1 94 ? 1.437 1.016 11.317 1.00 60.78 94 PHE A C 1
ATOM 761 O O . PHE A 1 94 ? 0.589 1.546 12.029 1.00 60.78 94 PHE A O 1
ATOM 768 N N . ILE A 1 95 ? 2.283 0.090 11.780 1.00 57.25 95 ILE A N 1
ATOM 769 C CA . ILE A 1 95 ? 2.237 -0.432 13.155 1.00 57.25 95 ILE A CA 1
ATOM 770 C C . ILE A 1 95 ? 2.528 0.678 14.175 1.00 57.25 95 ILE A C 1
ATOM 772 O O . ILE A 1 95 ? 1.832 0.782 15.185 1.00 57.25 95 ILE A O 1
ATOM 776 N N . ALA A 1 96 ? 3.511 1.541 13.898 1.00 58.84 96 ALA A N 1
ATOM 777 C CA . ALA A 1 96 ? 3.854 2.663 14.768 1.00 58.84 96 ALA A CA 1
ATOM 778 C C . ALA A 1 96 ? 2.702 3.674 14.892 1.00 58.84 96 ALA A C 1
ATOM 780 O O . ALA A 1 96 ? 2.363 4.081 15.999 1.00 58.84 96 ALA A O 1
ATOM 781 N N . ASN A 1 97 ? 2.067 4.053 13.777 1.00 57.53 97 ASN A N 1
ATOM 782 C CA . ASN A 1 97 ? 0.922 4.967 13.798 1.00 57.53 97 ASN A CA 1
ATOM 783 C C . ASN A 1 97 ? -0.291 4.351 14.506 1.00 57.53 97 ASN A C 1
ATOM 785 O O . ASN A 1 97 ? -0.952 5.041 15.276 1.00 57.53 97 ASN A O 1
ATOM 789 N N . LEU A 1 98 ? -0.561 3.063 14.283 1.00 57.78 98 LEU A N 1
ATOM 790 C CA . LEU A 1 98 ? -1.653 2.344 14.939 1.00 57.78 98 LEU A CA 1
ATOM 791 C C . LEU A 1 98 ? -1.482 2.340 16.466 1.00 57.78 98 LEU A C 1
ATOM 793 O O . LEU A 1 98 ? -2.405 2.702 17.184 1.00 57.78 98 LEU A O 1
ATOM 797 N N . HIS A 1 99 ? -0.275 2.062 16.961 1.00 59.34 99 HIS A N 1
ATOM 798 C CA . HIS A 1 99 ? 0.010 2.079 18.399 1.00 59.34 99 HIS A CA 1
ATOM 799 C C . HIS A 1 99 ? -0.026 3.477 19.027 1.00 59.34 99 HIS A C 1
ATOM 801 O O . HIS A 1 99 ? -0.488 3.617 20.159 1.00 59.34 99 HIS A O 1
ATOM 807 N N . ILE A 1 100 ? 0.431 4.511 18.307 1.00 62.72 100 ILE A N 1
ATOM 808 C CA . ILE A 1 100 ? 0.307 5.907 18.762 1.00 62.72 100 ILE A CA 1
ATOM 809 C C . ILE A 1 100 ? -1.171 6.278 18.924 1.00 62.72 100 ILE A C 1
ATOM 811 O O . ILE A 1 100 ? -1.544 6.907 19.911 1.00 62.72 100 ILE A O 1
ATOM 815 N N . LEU A 1 101 ? -2.014 5.868 17.974 1.00 61.06 101 LEU A N 1
ATOM 816 C CA . LEU A 1 101 ? -3.456 6.112 18.020 1.00 61.06 101 LEU A CA 1
ATOM 817 C C . LEU A 1 101 ? -4.164 5.317 19.130 1.00 61.06 101 LEU A C 1
ATOM 819 O O . LEU A 1 101 ? -5.200 5.760 19.616 1.00 61.06 101 LEU A O 1
ATOM 823 N N . GLU A 1 102 ? -3.597 4.189 19.557 1.00 65.31 102 GLU A N 1
ATOM 824 C CA . GLU A 1 102 ? -4.095 3.362 20.665 1.00 65.31 102 GLU A CA 1
ATOM 825 C C . GLU A 1 102 ? -3.573 3.796 22.047 1.00 65.31 102 GLU A C 1
ATOM 827 O O . GLU A 1 102 ? -3.983 3.233 23.059 1.00 65.31 102 GLU A O 1
ATOM 832 N N . GLY A 1 103 ? -2.699 4.810 22.118 1.00 63.91 103 GLY A N 1
ATOM 833 C CA . GLY A 1 103 ? -2.163 5.342 23.378 1.00 63.91 103 GLY A CA 1
ATOM 834 C C . GLY A 1 103 ? -1.060 4.490 24.019 1.00 63.91 103 GLY A C 1
ATOM 835 O O . GLY A 1 103 ? -0.695 4.723 25.171 1.00 63.91 103 GLY A O 1
ATOM 836 N N . ASN A 1 104 ? -0.510 3.521 23.283 1.00 63.00 104 ASN A N 1
ATOM 837 C CA . ASN A 1 104 ? 0.534 2.620 23.764 1.00 63.00 104 ASN A CA 1
ATOM 838 C C . ASN A 1 104 ? 1.940 3.246 23.654 1.00 63.00 104 ASN A C 1
ATOM 840 O O . ASN A 1 104 ? 2.230 4.054 22.771 1.00 63.00 104 ASN A O 1
ATOM 844 N N . SER A 1 105 ? 2.856 2.828 24.534 1.00 61.03 105 SER A N 1
ATOM 845 C CA . SER A 1 105 ? 4.273 3.222 24.497 1.00 61.03 105 SER A CA 1
ATOM 846 C C . SER A 1 105 ? 4.964 2.725 23.206 1.00 61.03 105 SER A C 1
ATOM 848 O O . SER A 1 105 ? 4.897 1.531 22.898 1.00 61.03 105 SER A O 1
ATOM 850 N N . PRO A 1 106 ? 5.701 3.582 22.463 1.00 51.72 106 PRO A N 1
ATOM 851 C CA . PRO A 1 106 ? 6.371 3.205 21.208 1.00 51.72 106 PRO A CA 1
ATOM 852 C C . PRO A 1 106 ? 7.415 2.085 21.340 1.00 51.72 106 PRO A C 1
ATOM 854 O O . PRO A 1 106 ? 7.737 1.420 20.356 1.00 51.72 106 PRO A O 1
ATOM 857 N N . LYS A 1 107 ? 7.977 1.887 22.542 1.00 56.91 107 LYS A N 1
ATOM 858 C CA . LYS A 1 107 ? 8.972 0.837 22.809 1.00 56.91 107 LYS A CA 1
ATOM 859 C C . LYS A 1 107 ? 8.326 -0.536 22.987 1.00 56.91 107 LYS A C 1
ATOM 861 O O . LYS A 1 1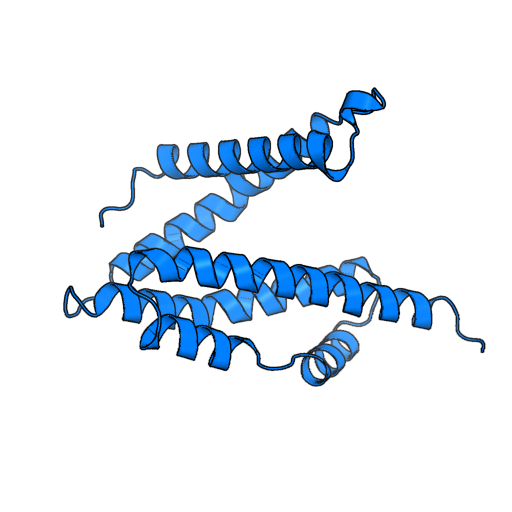07 ? 8.816 -1.502 22.406 1.00 56.91 107 LYS A O 1
ATOM 866 N N . ASP A 1 108 ? 7.208 -0.603 23.704 1.00 59.66 108 ASP A N 1
ATOM 867 C CA . ASP A 1 108 ? 6.481 -1.857 23.948 1.00 59.66 108 ASP A CA 1
ATOM 868 C C . ASP A 1 108 ? 5.812 -2.370 22.664 1.00 59.66 108 ASP A C 1
ATOM 870 O O . ASP A 1 108 ? 5.783 -3.573 22.400 1.00 59.66 108 ASP A O 1
ATOM 874 N N . ALA A 1 109 ? 5.382 -1.440 21.804 1.00 51.12 109 ALA A N 1
ATOM 875 C CA . ALA A 1 109 ? 4.880 -1.708 20.458 1.00 51.12 109 ALA A CA 1
ATOM 876 C C . ALA A 1 109 ? 5.897 -2.455 19.577 1.00 51.12 109 ALA A C 1
ATOM 878 O O . ALA A 1 109 ? 5.553 -3.380 18.840 1.00 51.12 109 ALA A O 1
ATOM 879 N N . LEU A 1 110 ? 7.170 -2.049 19.646 1.00 52.91 110 LEU A N 1
ATOM 880 C CA . LEU A 1 110 ? 8.229 -2.578 18.790 1.00 52.91 110 LEU A CA 1
ATOM 881 C C . LEU A 1 110 ? 8.669 -3.985 19.209 1.00 52.91 110 LEU A C 1
ATOM 883 O O . LEU A 1 110 ? 8.941 -4.826 18.352 1.00 52.91 110 LEU A O 1
ATOM 887 N N . GLU A 1 111 ? 8.750 -4.240 20.514 1.00 59.53 111 GLU A N 1
ATOM 888 C CA . GLU A 1 111 ? 9.073 -5.564 21.056 1.00 59.53 111 GLU A CA 1
ATOM 889 C C . GLU A 1 111 ? 7.963 -6.583 20.770 1.00 59.53 111 GLU A C 1
ATOM 891 O O . GLU A 1 111 ? 8.252 -7.702 20.342 1.00 59.53 111 GLU A O 1
ATOM 896 N N . LYS A 1 112 ? 6.692 -6.186 20.906 1.00 58.22 112 LYS A N 1
ATOM 897 C CA . LYS A 1 112 ? 5.544 -7.052 20.599 1.00 58.22 112 LYS A CA 1
ATOM 898 C C . LYS A 1 112 ? 5.384 -7.328 19.108 1.00 58.22 112 LYS A C 1
ATOM 900 O O . LYS A 1 112 ? 5.216 -8.482 18.719 1.00 58.22 112 LYS A O 1
ATOM 905 N N . ALA A 1 113 ? 5.539 -6.310 18.257 1.00 52.97 113 ALA A N 1
ATOM 906 C CA . ALA A 1 113 ? 5.501 -6.488 16.805 1.00 52.97 113 ALA A CA 1
ATOM 907 C C . ALA A 1 113 ? 6.562 -7.491 16.326 1.00 52.97 113 ALA A C 1
ATOM 909 O O . ALA A 1 113 ? 6.284 -8.331 15.477 1.00 52.97 113 ALA A O 1
ATOM 910 N N . LYS A 1 114 ? 7.766 -7.474 16.909 1.00 55.34 114 LYS A N 1
ATOM 911 C CA . LYS A 1 114 ? 8.811 -8.462 16.591 1.00 55.34 114 LYS A CA 1
ATOM 912 C C . LYS A 1 114 ? 8.442 -9.895 16.981 1.00 55.34 114 LYS A C 1
ATOM 914 O O . LYS A 1 114 ? 8.969 -10.822 16.372 1.00 55.34 114 LYS A O 1
ATOM 919 N N . ARG A 1 115 ? 7.581 -10.078 17.985 1.00 58.00 115 ARG A N 1
ATOM 920 C CA . ARG A 1 115 ? 7.200 -11.389 18.523 1.00 58.00 115 ARG A CA 1
ATOM 921 C C . ARG A 1 115 ? 6.047 -12.037 17.747 1.00 58.00 115 ARG A C 1
ATOM 923 O O . ARG A 1 115 ? 6.072 -13.250 17.567 1.00 58.00 115 ARG A O 1
ATOM 930 N N . ASP A 1 116 ? 5.113 -11.232 17.235 1.00 54.66 116 ASP A N 1
ATOM 931 C CA . ASP A 1 116 ? 3.910 -11.710 16.527 1.00 54.66 116 ASP A CA 1
ATOM 932 C C . ASP A 1 116 ? 3.989 -11.592 14.993 1.00 54.66 116 ASP A C 1
ATOM 934 O O . ASP A 1 116 ? 3.116 -12.096 14.275 1.00 54.66 116 ASP A O 1
ATOM 938 N N . ILE A 1 117 ? 5.046 -10.963 14.459 1.00 57.19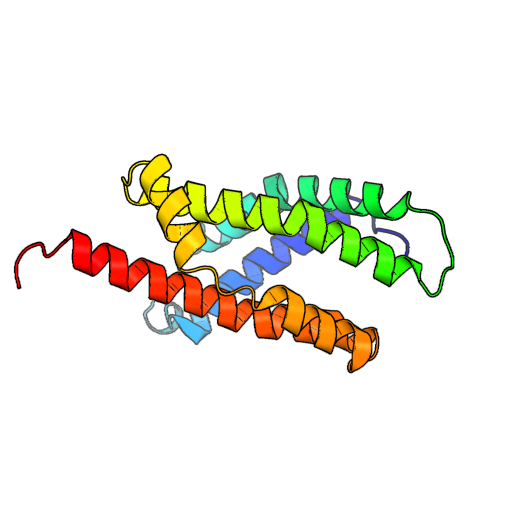 117 ILE A N 1
ATOM 939 C CA . ILE A 1 117 ? 5.350 -11.010 13.025 1.00 57.19 117 ILE A CA 1
ATOM 940 C C . ILE A 1 117 ? 5.850 -12.414 12.685 1.00 57.19 117 ILE A C 1
ATOM 942 O O . ILE A 1 117 ? 7.033 -12.738 12.766 1.00 57.19 117 ILE A O 1
ATOM 946 N N . ILE A 1 118 ? 4.925 -13.257 12.235 1.00 59.09 118 ILE A N 1
ATOM 947 C CA . ILE A 1 118 ? 5.279 -14.437 11.453 1.00 59.09 118 ILE A CA 1
ATOM 948 C C . ILE A 1 118 ? 5.830 -13.922 10.114 1.00 59.09 118 ILE A C 1
ATOM 950 O O . ILE A 1 118 ? 5.139 -13.157 9.432 1.00 59.09 118 ILE A O 1
ATOM 954 N N . PRO A 1 119 ? 7.043 -14.318 9.685 1.00 62.66 119 PRO A N 1
ATOM 955 C CA . PRO A 1 119 ? 7.591 -13.919 8.397 1.00 62.66 119 PRO A CA 1
ATOM 956 C C . PRO A 1 119 ? 6.925 -14.741 7.283 1.00 62.66 119 PRO A C 1
ATOM 958 O O . PRO A 1 119 ? 7.550 -15.568 6.625 1.00 62.66 119 PRO A O 1
ATOM 961 N N . VAL A 1 120 ? 5.629 -14.516 7.063 1.00 67.12 120 VAL A N 1
ATOM 962 C CA . VAL A 1 120 ? 4.865 -15.125 5.964 1.00 67.12 120 VAL A CA 1
ATOM 963 C C . VAL A 1 120 ? 5.299 -14.563 4.611 1.00 67.12 120 VAL A C 1
ATOM 965 O O . VAL A 1 120 ? 5.260 -15.270 3.607 1.00 67.12 120 VAL A O 1
ATOM 968 N N . TRP A 1 121 ? 5.786 -13.320 4.574 1.00 67.88 121 TRP A N 1
ATOM 969 C CA . TRP A 1 121 ? 6.164 -12.653 3.329 1.00 67.88 121 TRP A CA 1
ATOM 970 C C . TRP A 1 121 ? 7.267 -13.354 2.523 1.00 67.88 121 TRP A C 1
ATOM 972 O O . TRP A 1 121 ? 7.068 -13.510 1.321 1.00 67.88 121 TRP A O 1
ATOM 982 N N . PRO A 1 122 ? 8.383 -13.828 3.110 1.00 66.31 122 PRO A N 1
ATOM 983 C CA . PRO A 1 122 ? 9.378 -14.621 2.389 1.00 66.31 122 PRO A CA 1
ATOM 984 C C . PRO A 1 122 ? 8.797 -15.831 1.645 1.00 66.31 122 PRO A C 1
ATOM 986 O O . PRO A 1 122 ? 9.120 -16.041 0.477 1.00 66.31 122 PRO A O 1
ATOM 989 N N . LEU A 1 123 ? 7.896 -16.590 2.278 1.00 70.44 123 LEU A N 1
ATOM 990 C CA . LEU A 1 123 ? 7.258 -17.756 1.660 1.00 70.44 123 LEU A CA 1
ATOM 991 C C . LEU A 1 123 ? 6.282 -17.345 0.549 1.00 70.44 123 LEU A C 1
ATOM 993 O O . LEU A 1 123 ? 6.269 -17.939 -0.529 1.00 70.44 123 LEU A O 1
ATOM 997 N N . VAL A 1 124 ? 5.499 -16.291 0.784 1.00 74.12 124 VAL A N 1
ATOM 998 C CA . VAL A 1 124 ? 4.572 -15.731 -0.208 1.00 74.12 124 VAL A CA 1
ATOM 999 C C . VAL A 1 124 ? 5.340 -15.232 -1.426 1.00 74.12 124 VAL A C 1
ATOM 1001 O O . VAL A 1 124 ? 4.965 -15.534 -2.554 1.00 74.12 124 VAL A O 1
ATOM 1004 N N . GLN A 1 125 ? 6.461 -14.542 -1.224 1.00 68.94 125 GLN A N 1
ATOM 1005 C CA . GLN A 1 125 ? 7.319 -14.097 -2.316 1.00 68.94 125 GLN A CA 1
ATOM 1006 C C . GLN A 1 125 ? 7.982 -15.272 -3.050 1.00 68.94 125 GLN A C 1
ATOM 1008 O O . GLN A 1 125 ? 8.095 -15.236 -4.274 1.00 68.94 125 GLN A O 1
ATOM 1013 N N . LEU A 1 126 ? 8.344 -16.349 -2.347 1.00 69.19 126 LEU A N 1
ATOM 1014 C CA . LEU A 1 126 ? 8.872 -17.562 -2.975 1.00 69.19 126 LEU A CA 1
ATOM 1015 C C . LEU A 1 126 ? 7.852 -18.172 -3.951 1.00 69.19 126 LEU A C 1
ATOM 1017 O O . LEU A 1 126 ? 8.171 -18.388 -5.120 1.00 69.19 126 LEU A O 1
ATOM 1021 N N . ILE A 1 127 ? 6.607 -18.365 -3.502 1.00 76.31 127 ILE A N 1
ATOM 1022 C CA . ILE A 1 127 ? 5.500 -18.857 -4.341 1.00 76.31 127 ILE A CA 1
ATOM 1023 C C . ILE A 1 127 ? 5.248 -17.894 -5.507 1.00 76.31 127 ILE A C 1
ATOM 1025 O O . ILE A 1 127 ? 5.123 -18.310 -6.659 1.00 76.31 127 ILE A O 1
ATOM 1029 N N . ASN A 1 128 ? 5.244 -16.594 -5.222 1.00 74.12 128 ASN A N 1
ATOM 1030 C CA . ASN A 1 128 ? 5.008 -15.550 -6.204 1.00 74.12 128 ASN A CA 1
ATOM 1031 C C . ASN A 1 128 ? 6.026 -15.567 -7.360 1.00 74.12 128 ASN A C 1
ATOM 1033 O O . ASN A 1 128 ? 5.656 -15.344 -8.513 1.00 74.12 128 ASN A O 1
ATOM 1037 N N . PHE A 1 129 ? 7.303 -15.858 -7.089 1.00 69.31 129 PHE A N 1
ATOM 1038 C CA . PHE A 1 129 ? 8.334 -15.873 -8.135 1.00 69.31 129 PHE A CA 1
ATOM 1039 C C . PHE A 1 129 ? 8.525 -17.200 -8.827 1.00 69.31 129 PHE A C 1
ATOM 1041 O O . PHE A 1 129 ? 8.746 -17.193 -10.040 1.00 69.31 129 PHE A O 1
ATOM 1048 N N . TYR A 1 130 ? 8.430 -18.303 -8.089 1.00 70.56 130 TYR A N 1
ATOM 1049 C CA . TYR A 1 130 ? 8.685 -19.624 -8.649 1.00 70.56 130 TYR A CA 1
ATOM 1050 C C . TYR A 1 130 ? 7.460 -20.237 -9.321 1.00 70.56 130 TYR A C 1
ATOM 1052 O O . TYR A 1 130 ? 7.597 -20.858 -10.370 1.00 70.56 130 TYR A O 1
ATOM 1060 N N . LEU A 1 131 ? 6.268 -20.060 -8.747 1.00 75.81 131 LEU A N 1
ATOM 1061 C CA . LEU A 1 131 ? 5.067 -20.763 -9.205 1.00 75.81 131 LEU A CA 1
ATOM 1062 C C . LEU A 1 131 ? 4.189 -19.906 -10.120 1.00 75.81 131 LEU A C 1
ATOM 1064 O O . LEU A 1 131 ? 3.443 -20.452 -10.932 1.00 75.81 131 LEU A O 1
ATOM 1068 N N . LEU A 1 132 ? 4.264 -18.572 -10.019 1.00 71.12 132 LEU A N 1
ATOM 1069 C CA . LEU A 1 132 ? 3.323 -17.693 -10.712 1.00 71.12 132 LEU A CA 1
ATOM 1070 C C . LEU A 1 132 ? 3.919 -16.985 -11.941 1.00 71.12 132 LEU A C 1
ATOM 1072 O O . LEU A 1 132 ? 4.948 -16.302 -11.844 1.00 71.12 132 LEU A O 1
ATOM 1076 N N . PRO A 1 133 ? 3.236 -17.059 -13.102 1.00 67.38 133 PRO A N 1
ATOM 1077 C CA . PRO A 1 133 ? 3.519 -16.214 -14.256 1.00 67.38 133 PRO A CA 1
ATOM 1078 C C . PRO A 1 133 ? 3.399 -14.729 -13.906 1.00 67.38 133 PRO A C 1
ATOM 1080 O O . PRO A 1 133 ? 2.515 -14.340 -13.143 1.00 67.38 133 PRO A O 1
ATOM 1083 N N . LEU A 1 134 ? 4.226 -13.885 -14.535 1.00 57.34 134 LEU A N 1
ATOM 1084 C CA . LEU A 1 134 ? 4.353 -12.448 -14.239 1.00 57.34 134 LEU A CA 1
ATOM 1085 C C . LEU A 1 134 ? 3.004 -11.709 -14.103 1.00 57.34 134 LEU A C 1
ATOM 1087 O O . LEU A 1 134 ? 2.848 -10.877 -13.214 1.00 57.34 134 LEU A O 1
ATOM 1091 N N . ARG A 1 135 ? 2.017 -12.055 -14.940 1.00 53.94 135 ARG A N 1
ATOM 1092 C CA . ARG A 1 135 ? 0.671 -11.453 -14.951 1.00 53.94 135 ARG A CA 1
ATOM 1093 C C . ARG A 1 135 ? -0.174 -11.724 -13.698 1.00 53.94 135 ARG A C 1
ATOM 1095 O O . ARG A 1 135 ? -1.046 -10.924 -13.388 1.00 53.94 135 ARG A O 1
ATOM 1102 N N . TYR A 1 136 ? 0.076 -12.819 -12.979 1.00 61.41 136 TYR A N 1
ATOM 1103 C CA . TYR A 1 136 ? -0.690 -13.200 -11.782 1.00 61.41 136 TYR A CA 1
ATOM 1104 C C . TYR A 1 136 ? -0.003 -12.807 -10.477 1.00 61.41 136 TYR A C 1
ATOM 1106 O O . TYR A 1 136 ? -0.633 -12.840 -9.424 1.00 61.41 136 TYR A O 1
ATOM 1114 N N . ARG A 1 137 ? 1.266 -12.395 -10.541 1.00 68.62 137 ARG A N 1
ATOM 1115 C CA . ARG A 1 137 ? 2.076 -12.119 -9.352 1.00 68.62 137 ARG A CA 1
ATOM 1116 C C . ARG A 1 137 ? 1.502 -11.009 -8.485 1.00 68.62 137 ARG A C 1
ATOM 1118 O O . ARG A 1 137 ? 1.379 -11.145 -7.275 1.00 68.62 137 ARG A O 1
ATOM 1125 N N . VAL A 1 138 ? 1.091 -9.918 -9.127 1.00 58.09 138 VAL A N 1
ATOM 1126 C CA . VAL A 1 138 ? 0.477 -8.780 -8.433 1.00 58.09 138 VAL A CA 1
ATOM 1127 C C . VAL A 1 138 ? -0.849 -9.199 -7.798 1.00 58.09 138 VAL A C 1
ATOM 1129 O O . VAL A 1 138 ? -1.076 -8.913 -6.632 1.00 58.09 138 VAL A O 1
ATOM 1132 N N . ILE A 1 139 ? -1.695 -9.934 -8.523 1.00 62.56 139 ILE A N 1
ATOM 1133 C CA . ILE A 1 139 ? -3.000 -10.389 -8.020 1.00 62.56 139 ILE A CA 1
ATOM 1134 C C . ILE A 1 139 ? -2.823 -11.301 -6.802 1.00 62.56 139 ILE A C 1
ATOM 1136 O O . ILE A 1 139 ? -3.514 -11.128 -5.805 1.00 62.56 139 ILE A O 1
ATOM 1140 N N . PHE A 1 140 ? -1.865 -12.227 -6.852 1.00 72.31 140 PHE A N 1
ATOM 1141 C CA . PHE A 1 140 ? -1.562 -13.123 -5.742 1.00 72.31 140 PHE A CA 1
ATOM 1142 C C . PHE A 1 140 ? -1.037 -12.382 -4.509 1.00 72.31 140 PHE A C 1
ATOM 1144 O O . PHE A 1 140 ? -1.526 -12.610 -3.407 1.00 72.31 140 PHE A O 1
ATOM 1151 N N . VAL A 1 141 ? -0.096 -11.450 -4.687 1.00 64.19 141 VAL A N 1
ATOM 1152 C CA . VAL A 1 141 ? 0.424 -10.624 -3.585 1.00 64.19 141 VAL A CA 1
ATOM 1153 C C . VAL A 1 141 ? -0.684 -9.782 -2.956 1.00 64.19 141 VAL A C 1
ATOM 1155 O O . VAL A 1 141 ? -0.784 -9.737 -1.734 1.00 64.19 141 VAL A O 1
ATOM 1158 N N . GLN A 1 142 ? -1.553 -9.168 -3.765 1.00 63.72 142 GLN A N 1
ATOM 1159 C CA . GLN A 1 142 ? -2.690 -8.392 -3.261 1.00 63.72 142 GLN A CA 1
ATOM 1160 C C . GLN A 1 142 ? -3.713 -9.278 -2.538 1.00 63.72 142 GLN A C 1
ATOM 1162 O O . GLN A 1 142 ? -4.238 -8.885 -1.499 1.00 63.72 142 GLN A O 1
ATOM 1167 N N . PHE A 1 143 ? -3.965 -10.484 -3.052 1.00 70.06 143 PHE A N 1
ATOM 1168 C CA . PHE A 1 143 ? -4.850 -11.463 -2.426 1.00 70.06 143 PHE A CA 1
ATOM 1169 C C . PHE A 1 143 ? -4.324 -11.895 -1.054 1.00 70.06 143 PHE A C 1
ATOM 1171 O O . PHE A 1 143 ? -5.052 -11.811 -0.072 1.00 70.06 143 PHE A O 1
ATOM 1178 N N . VAL A 1 144 ? -3.049 -12.276 -0.948 1.00 72.44 144 VAL A N 1
ATOM 1179 C CA . VAL A 1 144 ? -2.436 -12.641 0.339 1.00 72.44 144 VAL A CA 1
ATOM 1180 C C . VAL A 1 144 ? -2.349 -11.439 1.285 1.00 72.44 144 VAL A C 1
ATOM 1182 O O . VAL A 1 144 ? -2.610 -11.570 2.481 1.00 72.44 144 VAL A O 1
ATOM 1185 N N . GLY A 1 145 ? -2.055 -10.251 0.752 1.00 65.56 145 GLY A N 1
ATOM 1186 C CA . GLY A 1 145 ? -2.041 -9.001 1.508 1.00 65.56 145 GLY A CA 1
ATOM 1187 C C . GLY A 1 145 ? -3.384 -8.684 2.171 1.00 65.56 145 GLY A C 1
ATOM 1188 O O . GLY A 1 145 ? -3.405 -8.143 3.273 1.00 65.56 145 GLY A O 1
ATOM 1189 N N . LEU A 1 146 ? -4.508 -9.072 1.560 1.00 62.38 146 LEU A N 1
ATOM 1190 C CA . LEU A 1 146 ? -5.837 -8.930 2.159 1.00 62.38 146 LEU A CA 1
ATOM 1191 C C . LEU A 1 146 ? -5.979 -9.774 3.435 1.00 62.38 146 LEU A C 1
ATOM 1193 O O . LEU A 1 146 ? -6.387 -9.247 4.469 1.00 62.38 146 LEU A O 1
ATOM 1197 N N . PHE A 1 147 ? -5.574 -11.046 3.396 1.00 65.50 147 PHE A N 1
ATOM 1198 C CA . PHE A 1 147 ? -5.585 -11.913 4.582 1.00 65.50 147 PHE A CA 1
ATOM 1199 C C . PHE A 1 147 ? -4.613 -11.430 5.656 1.00 65.50 147 PHE A C 1
ATOM 1201 O O . PHE A 1 147 ? -4.924 -11.502 6.842 1.00 65.50 147 PHE A O 1
ATOM 1208 N N . TRP A 1 148 ? -3.461 -10.892 5.254 1.00 70.44 148 TRP A N 1
ATOM 1209 C CA . TRP A 1 148 ? -2.502 -10.307 6.186 1.00 70.44 148 TRP A CA 1
ATOM 1210 C C . TRP A 1 148 ? -3.063 -9.072 6.897 1.00 70.44 148 TRP A C 1
ATOM 1212 O O . TRP A 1 148 ? -2.968 -8.968 8.116 1.00 70.44 148 TRP A O 1
ATOM 1222 N N . ASN A 1 149 ? -3.715 -8.167 6.165 1.00 62.44 149 ASN A N 1
ATOM 1223 C CA . ASN A 1 149 ? -4.364 -6.995 6.756 1.00 62.44 149 ASN A CA 1
ATOM 1224 C C . ASN A 1 149 ? -5.513 -7.389 7.698 1.00 62.44 149 ASN A C 1
ATOM 1226 O O . ASN A 1 149 ? -5.670 -6.787 8.758 1.00 62.44 149 ASN A O 1
ATOM 1230 N N . MET A 1 150 ? -6.281 -8.428 7.353 1.00 60.50 150 MET A N 1
ATOM 1231 C CA . MET A 1 150 ? -7.290 -9.002 8.249 1.00 60.50 150 MET A CA 1
ATOM 1232 C C . MET A 1 150 ? -6.668 -9.589 9.521 1.00 60.50 150 MET A C 1
ATOM 1234 O O . MET A 1 150 ? -7.177 -9.342 10.612 1.00 60.50 150 MET A O 1
ATOM 1238 N N . TYR A 1 151 ? -5.566 -10.335 9.396 1.00 67.56 151 TYR A N 1
ATOM 1239 C CA . TYR A 1 151 ? -4.836 -10.883 10.539 1.00 67.56 151 TYR A CA 1
ATOM 1240 C C . TYR A 1 151 ? -4.316 -9.776 11.454 1.00 67.56 151 TYR A C 1
ATOM 1242 O O . TYR A 1 151 ? -4.566 -9.829 12.653 1.00 67.56 151 TYR A O 1
ATOM 1250 N N . LEU A 1 152 ? -3.659 -8.752 10.897 1.00 60.72 152 LEU A N 1
ATOM 1251 C CA . LEU A 1 152 ? -3.178 -7.609 11.672 1.00 60.72 152 LEU A CA 1
ATOM 1252 C C . LEU A 1 152 ? -4.332 -6.922 12.406 1.00 60.72 152 LEU A C 1
ATOM 1254 O O . LEU A 1 152 ? -4.244 -6.714 13.609 1.00 60.72 152 LEU A O 1
ATOM 1258 N N . SER A 1 153 ? -5.449 -6.658 11.721 1.00 60.28 153 SER A N 1
ATOM 1259 C CA . SER A 1 153 ? -6.631 -6.062 12.352 1.00 60.28 153 SER A CA 1
ATOM 1260 C C . SER A 1 153 ? -7.189 -6.908 13.502 1.00 60.28 153 SER A C 1
ATOM 1262 O O . SER A 1 153 ? -7.674 -6.350 14.485 1.00 60.28 153 SER A O 1
ATOM 1264 N N . TYR A 1 154 ? -7.163 -8.235 13.378 1.00 61.72 154 TYR A N 1
ATOM 1265 C CA . TYR A 1 154 ? -7.643 -9.154 14.409 1.00 61.72 154 TYR A CA 1
ATOM 1266 C C . TYR A 1 154 ? -6.678 -9.248 15.598 1.00 61.72 154 TYR A C 1
ATOM 1268 O O . TYR A 1 154 ? -7.104 -9.131 16.747 1.00 61.72 154 TYR A O 1
ATOM 1276 N N . ALA A 1 155 ? -5.382 -9.417 15.323 1.00 63.94 155 ALA A N 1
ATOM 1277 C CA . ALA A 1 155 ? -4.334 -9.496 16.335 1.00 63.94 155 ALA A CA 1
ATOM 1278 C C . ALA A 1 155 ? -4.295 -8.222 17.188 1.00 63.94 155 ALA A C 1
ATOM 1280 O O . ALA A 1 155 ? -4.278 -8.303 18.415 1.00 63.94 155 ALA A O 1
ATOM 1281 N N . THR A 1 156 ? -4.393 -7.053 16.549 1.00 61.25 156 THR A N 1
ATOM 1282 C CA . THR A 1 156 ? -4.435 -5.771 17.255 1.00 61.25 156 THR A CA 1
ATOM 1283 C C . THR A 1 156 ? -5.680 -5.637 18.143 1.00 61.25 156 THR A C 1
ATOM 1285 O O . THR A 1 156 ? -5.554 -5.242 19.298 1.00 61.25 156 THR A O 1
ATOM 1288 N N . GLN A 1 157 ? -6.873 -6.040 17.684 1.00 62.19 157 GLN A N 1
ATOM 1289 C CA . GLN A 1 157 ? -8.093 -5.933 18.504 1.00 62.19 157 GLN A CA 1
ATOM 1290 C C . GLN A 1 157 ? -8.107 -6.846 19.736 1.00 62.19 157 GLN A C 1
ATOM 1292 O O . GLN A 1 157 ? -8.641 -6.455 20.776 1.00 62.19 157 GLN A O 1
ATOM 1297 N N . ILE A 1 158 ? -7.557 -8.062 19.646 1.00 63.25 158 ILE A N 1
ATOM 1298 C CA . ILE A 1 158 ? -7.456 -8.953 20.815 1.00 63.25 158 ILE A CA 1
ATOM 1299 C C . ILE A 1 158 ? -6.591 -8.318 21.905 1.00 63.25 158 ILE A C 1
ATOM 1301 O O . ILE A 1 158 ? -6.900 -8.447 23.091 1.00 63.25 158 ILE A O 1
ATOM 1305 N N . GLU A 1 159 ? -5.523 -7.629 21.511 1.00 57.19 159 GLU A N 1
ATOM 1306 C CA . GLU A 1 159 ? -4.627 -6.952 22.444 1.00 57.19 159 GLU A CA 1
ATOM 1307 C C . GLU A 1 159 ? -5.302 -5.759 23.120 1.00 57.19 159 GLU A C 1
ATOM 1309 O O . GLU A 1 159 ? -5.279 -5.687 24.348 1.00 57.19 159 GLU A O 1
ATOM 1314 N N . THR A 1 160 ? -5.982 -4.886 22.363 1.00 57.12 160 THR A N 1
ATOM 1315 C CA . THR A 1 160 ? -6.737 -3.761 22.946 1.00 57.12 160 THR A CA 1
ATOM 1316 C C . THR A 1 160 ? -7.725 -4.256 24.000 1.00 57.12 160 THR A C 1
ATOM 1318 O O . THR A 1 160 ? -7.838 -3.670 25.074 1.00 57.12 160 THR A O 1
ATOM 1321 N N . LYS A 1 161 ? -8.392 -5.385 23.723 1.00 57.00 161 LYS A N 1
ATOM 1322 C CA . LYS A 1 161 ? -9.378 -5.992 24.621 1.00 57.00 161 LYS A CA 1
ATOM 1323 C C . LYS A 1 161 ? -8.758 -6.564 25.903 1.00 57.00 161 LYS A C 1
ATOM 1325 O O . LYS A 1 161 ? -9.379 -6.470 26.955 1.00 57.00 161 LYS A O 1
ATOM 1330 N N . LYS A 1 162 ? -7.541 -7.121 25.832 1.00 57.09 162 LYS A N 1
ATOM 1331 C CA . LYS A 1 162 ? -6.775 -7.588 27.005 1.00 57.09 162 LYS A CA 1
ATOM 1332 C C . LYS A 1 162 ? -6.271 -6.438 27.873 1.00 57.09 162 LYS A C 1
ATOM 1334 O O . LYS A 1 162 ? -6.252 -6.561 29.088 1.00 57.09 162 LYS A O 1
ATOM 1339 N N . THR A 1 163 ? -5.851 -5.330 27.269 1.00 55.25 163 THR A N 1
ATOM 1340 C CA . THR A 1 163 ? -5.368 -4.160 28.019 1.00 55.25 163 THR A CA 1
ATOM 1341 C C . THR A 1 163 ? -6.516 -3.382 28.671 1.00 55.25 163 THR A C 1
ATOM 1343 O O . THR A 1 163 ? -6.322 -2.791 29.728 1.00 55.25 163 THR A O 1
ATOM 1346 N N . SER A 1 164 ? -7.718 -3.414 28.085 1.00 53.09 164 SER A N 1
ATOM 1347 C CA . SER A 1 164 ? -8.922 -2.795 28.657 1.00 53.09 164 SER A CA 1
ATOM 1348 C C . SER A 1 164 ? -9.616 -3.615 29.751 1.00 53.09 164 SER A C 1
ATOM 1350 O O . SER A 1 164 ? -10.512 -3.085 30.400 1.00 53.09 164 SER A O 1
ATOM 1352 N N . ASP A 1 165 ? -9.240 -4.883 29.941 1.00 50.72 165 ASP A N 1
ATOM 1353 C CA . ASP A 1 165 ? -9.858 -5.795 30.913 1.00 50.72 165 ASP A CA 1
ATOM 1354 C C . ASP A 1 165 ? -8.755 -6.461 31.768 1.00 50.72 165 ASP A C 1
ATOM 1356 O O . ASP A 1 165 ? -8.365 -7.601 31.510 1.00 50.72 165 ASP A O 1
ATOM 1360 N N . PRO A 1 166 ? -8.160 -5.738 32.741 1.00 48.12 166 PRO A N 1
ATOM 1361 C CA . PRO A 1 166 ? -7.035 -6.241 33.532 1.00 48.12 166 PRO A CA 1
ATOM 1362 C C . PRO A 1 166 ? -7.402 -7.326 34.566 1.00 48.12 166 PRO A C 1
ATOM 1364 O O . PRO A 1 166 ? -6.506 -7.801 35.259 1.00 48.12 166 PRO A O 1
ATOM 1367 N N . GLU A 1 167 ? -8.665 -7.756 34.672 1.00 50.91 167 GLU A N 1
ATOM 1368 C CA . GLU A 1 167 ? -9.098 -8.801 35.614 1.00 50.91 167 GLU A CA 1
ATOM 1369 C C . GLU A 1 167 ? -9.983 -9.871 34.956 1.00 50.91 167 GLU A C 1
ATOM 1371 O O . GLU A 1 167 ? -11.209 -9.766 34.957 1.00 50.91 167 GLU A O 1
ATOM 1376 N N . LYS A 1 168 ? -9.345 -10.948 34.478 1.00 38.88 168 LYS A N 1
ATOM 1377 C CA . LYS A 1 168 ? -9.736 -12.347 34.742 1.00 38.88 168 LYS A CA 1
ATOM 1378 C C . LYS A 1 168 ? -8.510 -13.251 34.757 1.00 38.88 168 LYS A C 1
ATOM 1380 O O . LYS A 1 168 ? -7.688 -13.139 33.821 1.00 38.88 168 LYS A O 1
#

pLDDT: mean 70.35, std 11.63, range [38.88, 91.19]

Secondary structure (DSSP, 8-state):
-PPPPHHHHHHHHHHHHHHHHHHIIIIIS-TTTTT---HHHHHHHHHHIIIIIHHHHHHHHHHHHT--S-TTTHHHHHHHHIIIIIHHHHHHHHHHHHHHHTT--HHHHHHHHHHH---HHHHHHHHHHHTS-HHHHHHHHHHHHHHHHHHHHHHHHHHHHHHS----

Organism: NCBI:txid1147741